Protein AF-A0A242C0J9-F1 (afdb_monomer_lite)

Radius of gyration: 21.75 Å; chains: 1; bounding box: 62×33×47 Å

pLDDT: mean 75.62, std 19.97, range [32.72, 97.06]

Sequence (94 aa):
MKPYQEFTLSDYQQGYVATPTDYCCVFCQETFDKEEIYPIDGAFFTAKKRMMQHITEHHGASRNRFIRIVDFTQRTNRLIRKPTGDFTTVCPRC

Secondary structure (DSSP, 8-state):
-PPPP---HHHHHHTEEE-SSEEEETTT--EEETT-EEEETTEEEEHHHHHHHHHHHHHHHHHHHHHHHHHHHHHHHTTS--------------

Foldseek 3Di:
DPDDDDDDLVCLLVQWDDDPFWTAGPPPRDIFGQVDWDDDPNDTDGRVVVSVVCCCVPPVVVSVVSNVVVVVVVVVVVVPDDPPDDDDDDDDDD

Structure (mmCIF, N/CA/C/O backbone):
data_AF-A0A242C0J9-F1
#
_entry.id   AF-A0A242C0J9-F1
#
loop_
_atom_site.group_PDB
_atom_site.id
_atom_site.type_symbol
_atom_site.label_atom_id
_atom_site.label_alt_id
_atom_site.label_comp_id
_atom_site.label_asym_id
_atom_site.label_entity_id
_atom_site.label_seq_id
_atom_site.pdbx_PDB_ins_code
_atom_site.Cartn_x
_atom_site.Cartn_y
_atom_site.Cartn_z
_atom_site.occupancy
_atom_site.B_iso_or_equiv
_atom_site.auth_seq_id
_atom_site.auth_comp_id
_atom_site.auth_asym_id
_atom_site.auth_atom_id
_atom_site.pdbx_PDB_model_num
ATOM 1 N N . MET A 1 1 ? -3.737 11.988 -19.832 1.00 47.16 1 MET A N 1
ATOM 2 C CA . MET A 1 1 ? -2.560 11.097 -19.737 1.00 47.16 1 MET A CA 1
ATOM 3 C C . MET A 1 1 ? -2.152 11.062 -18.272 1.00 47.16 1 MET A C 1
ATOM 5 O O . MET A 1 1 ? -1.912 12.133 -17.731 1.00 47.16 1 MET A O 1
ATOM 9 N N . LYS A 1 2 ? -2.205 9.907 -17.590 1.00 45.84 2 LYS A N 1
ATOM 10 C CA . LYS A 1 2 ? -1.716 9.833 -16.200 1.00 45.84 2 LYS A CA 1
ATOM 11 C C . LYS A 1 2 ? -0.186 10.009 -16.218 1.00 45.84 2 LYS A C 1
ATOM 13 O O . LYS A 1 2 ? 0.436 9.463 -17.130 1.00 45.84 2 LYS A O 1
ATOM 18 N N . PRO A 1 3 ? 0.410 10.789 -15.297 1.00 61.59 3 PRO A N 1
ATOM 19 C CA . PRO A 1 3 ? 1.858 10.968 -15.254 1.00 61.59 3 PRO A CA 1
ATOM 20 C C . PRO A 1 3 ? 2.541 9.614 -15.039 1.00 61.59 3 PRO A C 1
ATOM 22 O O . PRO A 1 3 ? 2.065 8.795 -14.251 1.00 61.59 3 PRO A O 1
ATOM 25 N N . TYR A 1 4 ? 3.635 9.368 -15.759 1.00 58.97 4 TYR A N 1
ATOM 26 C CA . TYR A 1 4 ? 4.478 8.204 -15.506 1.00 58.97 4 TYR A CA 1
ATOM 27 C C . TYR A 1 4 ? 5.150 8.382 -14.141 1.00 58.97 4 TYR A C 1
ATOM 29 O O . TYR A 1 4 ? 5.784 9.404 -13.894 1.00 58.97 4 TYR A O 1
ATOM 37 N N . GLN A 1 5 ? 4.968 7.410 -13.247 1.00 71.50 5 GLN A N 1
ATOM 38 C CA . GLN A 1 5 ? 5.674 7.369 -11.968 1.00 71.50 5 GLN A CA 1
ATOM 39 C C . GLN A 1 5 ? 7.048 6.734 -12.197 1.00 71.50 5 GLN A C 1
ATOM 41 O O . GLN A 1 5 ? 7.142 5.645 -12.768 1.00 71.50 5 GLN A O 1
ATOM 46 N N . GLU A 1 6 ? 8.108 7.420 -11.778 1.00 78.94 6 GLU A N 1
ATOM 47 C CA . GLU A 1 6 ? 9.466 6.884 -11.823 1.00 78.94 6 GLU A CA 1
ATOM 48 C C . GLU A 1 6 ? 9.718 6.040 -10.571 1.00 78.94 6 GLU A C 1
ATOM 50 O O . GLU A 1 6 ? 9.757 6.557 -9.457 1.00 78.94 6 GLU A O 1
ATOM 55 N N . PHE A 1 7 ? 9.881 4.731 -10.757 1.00 84.94 7 PHE A N 1
ATOM 56 C CA . PHE A 1 7 ? 10.245 3.794 -9.695 1.00 84.94 7 PHE A CA 1
ATOM 57 C C . PHE A 1 7 ? 11.671 3.297 -9.912 1.00 84.94 7 PHE A C 1
ATOM 59 O O . PHE A 1 7 ? 12.081 3.005 -11.040 1.00 84.94 7 PHE A O 1
ATOM 66 N N . THR A 1 8 ? 12.432 3.164 -8.829 1.00 86.50 8 THR A N 1
ATOM 67 C CA . THR A 1 8 ? 13.774 2.583 -8.874 1.00 86.50 8 THR A CA 1
ATOM 68 C C . THR A 1 8 ? 13.702 1.061 -9.027 1.00 86.50 8 THR A C 1
ATOM 70 O O . THR A 1 8 ? 12.687 0.424 -8.740 1.00 86.50 8 THR A O 1
ATOM 73 N N . LEU A 1 9 ? 14.810 0.430 -9.432 1.00 82.38 9 LEU A N 1
ATOM 74 C CA . LEU A 1 9 ? 14.898 -1.038 -9.449 1.00 82.38 9 LEU A CA 1
ATOM 75 C C . LEU A 1 9 ? 14.635 -1.652 -8.064 1.00 82.38 9 LEU A C 1
ATOM 77 O O . LEU A 1 9 ? 14.019 -2.713 -7.981 1.00 82.38 9 LEU A O 1
ATOM 81 N N . SER A 1 10 ? 15.064 -0.974 -6.995 1.00 83.69 10 SER A N 1
ATOM 82 C CA . SER A 1 10 ? 14.815 -1.402 -5.614 1.00 83.69 10 SER A CA 1
ATOM 83 C C . SER A 1 10 ? 13.321 -1.401 -5.289 1.00 83.69 10 SER A C 1
ATOM 85 O O . SER A 1 10 ? 12.831 -2.343 -4.668 1.00 83.69 10 SER A O 1
ATOM 87 N N . ASP A 1 11 ? 12.578 -0.398 -5.761 1.00 88.75 11 ASP A N 1
ATOM 88 C CA . ASP A 1 11 ? 11.130 -0.309 -5.537 1.00 88.75 11 ASP A CA 1
ATOM 89 C C . ASP A 1 11 ? 10.390 -1.467 -6.210 1.00 88.75 11 ASP A C 1
ATOM 91 O O . ASP A 1 11 ? 9.482 -2.052 -5.622 1.00 88.75 11 ASP A O 1
ATOM 95 N N . TYR A 1 12 ? 10.822 -1.877 -7.406 1.00 85.44 12 TYR A N 1
ATOM 96 C CA . TYR A 1 12 ? 10.274 -3.062 -8.070 1.00 85.44 12 TYR A CA 1
ATOM 97 C C . TYR A 1 12 ? 10.676 -4.385 -7.403 1.00 85.44 12 TYR A C 1
ATOM 99 O O . TYR A 1 12 ? 9.885 -5.330 -7.408 1.00 85.44 12 TYR A O 1
ATOM 107 N N . GLN A 1 13 ? 11.876 -4.476 -6.820 1.00 83.94 13 GLN A N 1
ATOM 108 C CA . GLN A 1 13 ? 12.287 -5.648 -6.036 1.00 83.94 13 GLN A CA 1
ATOM 109 C C . GLN A 1 13 ? 11.463 -5.782 -4.749 1.00 83.94 13 GLN A C 1
ATOM 111 O O . GLN A 1 13 ? 11.050 -6.885 -4.390 1.00 83.94 13 GLN A O 1
ATOM 116 N N . GLN A 1 14 ? 11.190 -4.660 -4.082 1.00 86.50 14 GLN A N 1
ATOM 117 C CA . GLN A 1 14 ? 10.329 -4.591 -2.904 1.00 86.50 14 GLN A CA 1
ATOM 118 C C . GLN A 1 14 ? 8.843 -4.784 -3.255 1.00 86.50 14 GLN A C 1
ATOM 120 O O . GLN A 1 14 ? 8.092 -5.387 -2.488 1.00 86.50 14 GLN A O 1
ATOM 125 N N . GLY A 1 15 ? 8.425 -4.302 -4.426 1.00 89.44 15 GLY A N 1
ATOM 126 C CA . GLY A 1 15 ? 7.062 -4.377 -4.949 1.00 89.44 15 GLY A CA 1
ATOM 127 C C . GLY A 1 15 ? 6.129 -3.252 -4.486 1.00 89.44 15 GLY A C 1
ATOM 128 O O . GLY A 1 15 ? 4.962 -3.242 -4.873 1.00 89.44 15 GLY A O 1
ATOM 129 N N . TYR A 1 16 ? 6.614 -2.308 -3.678 1.00 93.06 16 TYR A N 1
ATOM 130 C CA . TYR A 1 16 ? 5.860 -1.137 -3.231 1.00 93.06 16 TYR A CA 1
ATOM 131 C C . TYR A 1 16 ? 6.798 0.011 -2.834 1.00 93.06 16 TYR A C 1
ATOM 133 O O . TYR A 1 16 ? 7.921 -0.233 -2.393 1.00 93.06 16 TYR A O 1
ATOM 141 N N . VAL A 1 17 ? 6.294 1.245 -2.894 1.00 93.56 17 VAL A N 1
ATOM 142 C CA . VAL A 1 17 ? 6.925 2.442 -2.317 1.00 93.56 17 VAL A CA 1
ATOM 143 C C . VAL A 1 17 ? 6.209 2.808 -1.021 1.00 93.56 17 VAL A C 1
ATOM 145 O O . VAL A 1 17 ? 4.986 2.722 -0.933 1.00 93.56 17 VAL A O 1
ATOM 148 N N . ALA A 1 18 ? 6.962 3.199 0.004 1.00 94.31 18 ALA A N 1
ATOM 149 C CA . ALA A 1 18 ? 6.401 3.718 1.247 1.00 94.31 18 ALA A CA 1
ATOM 150 C C . ALA A 1 18 ? 6.474 5.249 1.244 1.00 94.31 18 ALA A C 1
ATOM 152 O O . ALA A 1 18 ? 7.567 5.809 1.186 1.00 94.31 18 ALA A O 1
ATOM 153 N N . THR A 1 19 ? 5.331 5.919 1.340 1.00 92.75 19 THR A N 1
ATOM 154 C CA . THR A 1 19 ? 5.257 7.358 1.637 1.00 92.75 19 THR A CA 1
ATOM 155 C C . THR A 1 19 ? 5.175 7.544 3.160 1.00 92.75 19 THR A C 1
ATOM 157 O O . THR A 1 19 ? 5.213 6.550 3.891 1.00 92.75 19 THR A O 1
ATOM 160 N N . PRO A 1 20 ? 5.105 8.771 3.709 1.00 95.81 20 PRO A N 1
ATOM 161 C CA . PRO A 1 20 ? 4.871 8.964 5.140 1.00 95.81 20 PRO A CA 1
ATOM 162 C C . PRO A 1 20 ? 3.563 8.322 5.616 1.00 95.81 20 PRO A C 1
ATOM 164 O O . PRO A 1 20 ? 3.581 7.636 6.637 1.00 95.81 20 PRO A O 1
ATOM 167 N N . THR A 1 21 ? 2.498 8.451 4.828 1.00 95.94 21 THR A N 1
ATOM 168 C CA . THR A 1 21 ? 1.121 8.055 5.157 1.00 95.94 21 THR A CA 1
ATOM 169 C C . THR A 1 21 ? 0.732 6.688 4.610 1.00 95.94 21 THR A C 1
ATOM 171 O O . THR A 1 21 ? -0.032 5.985 5.248 1.00 95.94 21 THR A O 1
ATOM 174 N N . ASP A 1 22 ? 1.324 6.246 3.499 1.00 96.69 22 ASP A N 1
ATOM 175 C CA . ASP A 1 22 ? 0.803 5.116 2.726 1.00 96.69 22 ASP A CA 1
ATOM 176 C C . ASP A 1 22 ? 1.885 4.124 2.297 1.00 96.69 22 ASP A C 1
ATOM 178 O O . ASP A 1 22 ? 3.089 4.404 2.268 1.00 96.69 22 ASP A O 1
ATOM 182 N N . TYR A 1 23 ? 1.423 2.952 1.879 1.00 95.94 23 TYR A N 1
ATOM 183 C CA . TYR A 1 23 ? 2.149 2.049 0.998 1.00 95.94 23 TYR A CA 1
ATOM 184 C C . TYR A 1 23 ? 1.483 2.039 -0.376 1.00 95.94 23 TYR A C 1
ATOM 186 O O . TYR A 1 23 ? 0.290 1.778 -0.458 1.00 95.94 23 TYR A O 1
ATOM 194 N N . CYS A 1 24 ? 2.245 2.262 -1.447 1.00 94.88 24 CYS A N 1
ATOM 195 C CA . CYS A 1 24 ? 1.760 2.290 -2.829 1.00 94.88 24 CYS A CA 1
ATOM 196 C C . CYS A 1 24 ? 2.353 1.138 -3.647 1.00 94.88 24 CYS A C 1
ATOM 198 O O . CYS A 1 24 ? 3.573 0.968 -3.696 1.00 94.88 24 CYS A O 1
ATOM 200 N N . CYS A 1 25 ? 1.503 0.335 -4.283 1.00 93.44 25 CYS A N 1
ATOM 201 C CA . CYS A 1 25 ? 1.925 -0.789 -5.108 1.00 93.44 25 CYS A CA 1
ATOM 202 C C . CYS A 1 25 ? 2.520 -0.288 -6.429 1.00 93.44 25 CYS A C 1
ATOM 204 O O . CYS A 1 25 ? 1.857 0.406 -7.198 1.00 93.44 25 CYS A O 1
ATOM 206 N N . VAL A 1 26 ? 3.748 -0.697 -6.753 1.00 91.06 26 VAL A N 1
ATOM 207 C CA . VAL A 1 2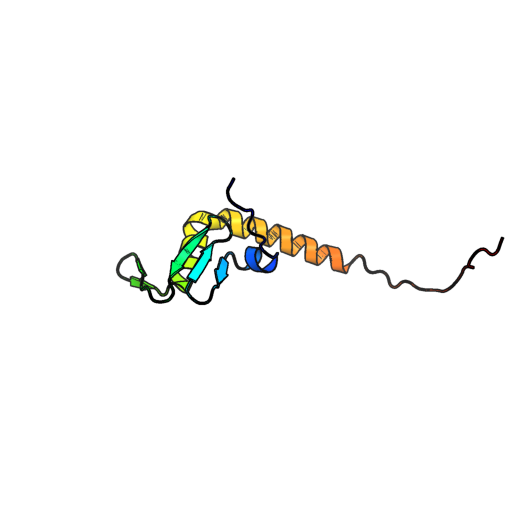6 ? 4.414 -0.268 -8.002 1.00 91.06 26 VAL A CA 1
ATOM 208 C C . VAL A 1 26 ? 3.813 -0.909 -9.257 1.00 91.06 26 VAL A C 1
ATOM 210 O O . VAL A 1 26 ? 4.033 -0.426 -10.364 1.00 91.06 26 VAL A O 1
ATOM 213 N N . PHE A 1 27 ? 3.049 -1.997 -9.103 1.00 88.00 27 PHE A N 1
ATOM 214 C CA . PHE A 1 27 ? 2.469 -2.744 -10.222 1.00 88.00 27 PHE A CA 1
ATOM 215 C C . PHE A 1 27 ? 1.087 -2.227 -10.641 1.00 88.00 27 PHE A C 1
ATOM 217 O O . PHE A 1 27 ? 0.767 -2.251 -11.828 1.00 88.00 27 PHE A O 1
ATOM 224 N N . CYS A 1 28 ? 0.267 -1.772 -9.687 1.00 91.12 28 CYS A N 1
ATOM 225 C CA . CYS A 1 28 ? -1.130 -1.389 -9.931 1.00 91.12 28 CYS A CA 1
ATOM 226 C C . CYS A 1 28 ? -1.541 -0.041 -9.319 1.00 91.12 28 CYS A C 1
ATOM 228 O O . CYS A 1 28 ? -2.658 0.406 -9.569 1.00 91.12 28 CYS A O 1
ATOM 230 N N . GLN A 1 29 ? -0.650 0.618 -8.568 1.00 90.56 29 GLN A N 1
ATOM 231 C CA . GLN A 1 29 ? -0.887 1.899 -7.885 1.00 90.56 29 GLN A CA 1
ATOM 232 C C . GLN A 1 29 ? -1.961 1.844 -6.784 1.00 90.56 29 GLN A C 1
ATOM 234 O O . GLN A 1 29 ? -2.416 2.891 -6.333 1.00 90.56 29 GLN A O 1
ATOM 239 N N . GLU A 1 30 ? -2.360 0.652 -6.329 1.00 93.94 30 GLU A N 1
ATOM 240 C CA . GLU A 1 30 ? -3.215 0.509 -5.146 1.00 93.94 30 GLU A CA 1
ATOM 241 C C . GLU A 1 30 ? -2.459 0.964 -3.890 1.00 93.94 30 GLU A C 1
ATOM 243 O O . GLU A 1 30 ? -1.267 0.670 -3.728 1.00 93.94 30 GLU A O 1
ATOM 248 N N . THR A 1 31 ? -3.148 1.702 -3.019 1.00 95.88 31 THR A N 1
ATOM 249 C CA . THR A 1 31 ? -2.579 2.310 -1.815 1.00 95.88 31 THR A CA 1
ATOM 250 C C . THR A 1 31 ? -3.229 1.767 -0.551 1.00 95.88 31 THR A C 1
ATOM 252 O O . THR A 1 31 ? -4.436 1.538 -0.524 1.00 95.88 31 THR A O 1
ATOM 255 N N . PHE A 1 32 ? -2.431 1.606 0.503 1.00 96.19 32 PHE A N 1
ATOM 256 C CA . PHE A 1 32 ? -2.899 1.260 1.844 1.00 96.19 32 PHE A CA 1
ATOM 257 C C . PHE A 1 32 ? -2.376 2.286 2.850 1.00 96.19 32 PHE A C 1
ATOM 259 O O . PHE A 1 32 ? -1.156 2.417 3.005 1.00 96.19 32 PHE A O 1
ATOM 266 N N . ASP A 1 33 ? -3.295 2.972 3.521 1.00 97.06 33 ASP A N 1
ATOM 267 C CA . ASP A 1 33 ? -3.026 3.977 4.546 1.00 97.06 33 ASP A CA 1
ATOM 268 C C . ASP A 1 33 ? -2.514 3.297 5.823 1.00 97.06 33 ASP A C 1
ATOM 270 O O . ASP A 1 33 ? -3.046 2.283 6.278 1.00 97.06 33 ASP A O 1
ATOM 274 N N . LYS A 1 34 ? -1.433 3.825 6.398 1.00 96.88 34 LYS A N 1
ATOM 275 C CA . LYS A 1 34 ? -0.764 3.269 7.580 1.00 96.88 34 LYS A CA 1
ATOM 276 C C . LYS A 1 34 ? -1.554 3.412 8.871 1.00 96.88 34 LYS A C 1
ATOM 278 O O . LYS A 1 34 ? -1.270 2.657 9.803 1.00 96.88 34 LYS A O 1
ATOM 283 N N . GLU A 1 35 ? -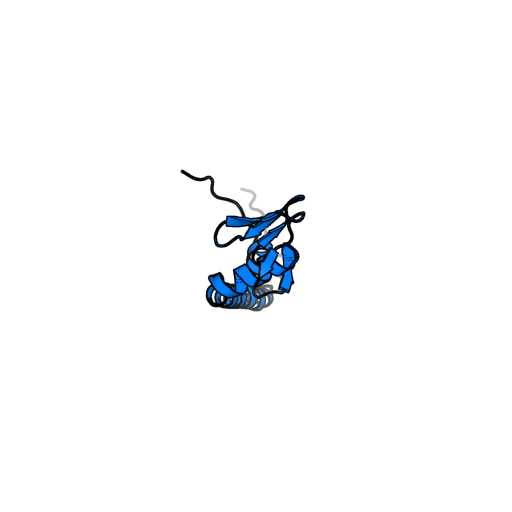2.471 4.365 8.943 1.00 96.44 35 GLU A N 1
ATOM 284 C CA . GLU A 1 35 ? -3.337 4.576 10.101 1.00 96.44 35 GLU A CA 1
ATOM 285 C C . GLU A 1 35 ? -4.560 3.648 10.070 1.00 96.44 35 GLU A C 1
ATOM 287 O O . GLU A 1 35 ? -5.210 3.439 11.097 1.00 96.44 35 GLU A O 1
ATOM 292 N N . GLU A 1 36 ? -4.833 3.012 8.928 1.00 94.38 36 GLU A N 1
ATOM 293 C CA . GLU A 1 36 ? -5.911 2.043 8.785 1.00 94.38 36 GLU A CA 1
ATOM 294 C C . GLU A 1 36 ? -5.508 0.626 9.222 1.00 94.38 36 GLU A C 1
ATOM 296 O O . GLU A 1 36 ? -4.388 0.135 9.024 1.00 94.38 36 GLU A O 1
ATOM 301 N N . ILE A 1 37 ? -6.489 -0.078 9.791 1.00 95.00 37 ILE A N 1
ATOM 302 C CA . ILE A 1 37 ? -6.400 -1.500 10.109 1.00 95.00 37 ILE A CA 1
ATOM 303 C C . ILE A 1 37 ? -7.299 -2.267 9.147 1.00 95.00 37 ILE A C 1
ATOM 305 O O . ILE A 1 37 ? -8.499 -2.017 9.065 1.00 95.00 37 ILE A O 1
ATOM 309 N N . TYR A 1 38 ? -6.719 -3.247 8.459 1.00 93.69 38 TYR A N 1
ATOM 310 C CA . TYR A 1 38 ? -7.392 -3.983 7.396 1.00 93.69 38 TYR A CA 1
ATOM 311 C C . TYR A 1 38 ? -7.895 -5.341 7.901 1.00 93.69 38 TYR A C 1
ATOM 313 O O . TYR A 1 38 ? -7.066 -6.192 8.242 1.00 93.69 38 TYR A O 1
ATOM 321 N N . PRO A 1 39 ? -9.220 -5.577 7.954 1.00 92.56 39 PRO A N 1
ATOM 322 C CA . PRO A 1 39 ? -9.779 -6.878 8.295 1.00 92.56 39 PRO A CA 1
ATOM 323 C C . PRO A 1 39 ? -9.779 -7.802 7.070 1.00 92.56 39 PRO A C 1
ATOM 325 O O . PRO A 1 39 ? -10.375 -7.484 6.043 1.00 92.56 39 PRO A O 1
ATOM 328 N N . ILE A 1 40 ? -9.128 -8.960 7.178 1.00 86.56 40 ILE A N 1
ATOM 329 C CA . ILE A 1 40 ? -9.137 -10.015 6.157 1.00 86.56 40 ILE A CA 1
ATOM 330 C C . ILE A 1 40 ? -9.341 -11.359 6.852 1.00 86.56 40 ILE A C 1
ATOM 332 O O . ILE A 1 40 ? -8.590 -11.697 7.764 1.00 86.56 40 ILE A O 1
ATOM 336 N N . ASP A 1 41 ? -10.361 -12.112 6.435 1.00 86.25 41 ASP A N 1
ATOM 337 C CA . ASP A 1 41 ? -10.675 -13.459 6.941 1.00 86.25 41 ASP A CA 1
ATOM 338 C C . ASP A 1 41 ? -10.703 -13.563 8.477 1.00 86.25 41 ASP A C 1
ATOM 340 O O . ASP A 1 41 ? -10.225 -14.522 9.081 1.00 86.25 41 ASP A O 1
ATOM 344 N N . GLY A 1 42 ? -11.246 -12.534 9.134 1.00 89.44 42 GLY A N 1
ATOM 345 C CA . GLY A 1 42 ? -11.347 -12.471 10.596 1.00 89.44 42 GLY A CA 1
ATOM 346 C C . GLY A 1 42 ? -10.044 -12.117 11.323 1.00 89.44 42 GLY A C 1
ATOM 347 O O . GLY A 1 42 ? -10.036 -12.058 12.550 1.00 89.44 42 GLY A O 1
ATOM 348 N N . ALA A 1 43 ? -8.958 -11.839 10.601 1.00 90.62 43 ALA A N 1
ATOM 349 C CA . ALA A 1 43 ? -7.714 -11.316 11.150 1.00 90.62 43 ALA A CA 1
ATOM 350 C C . ALA A 1 4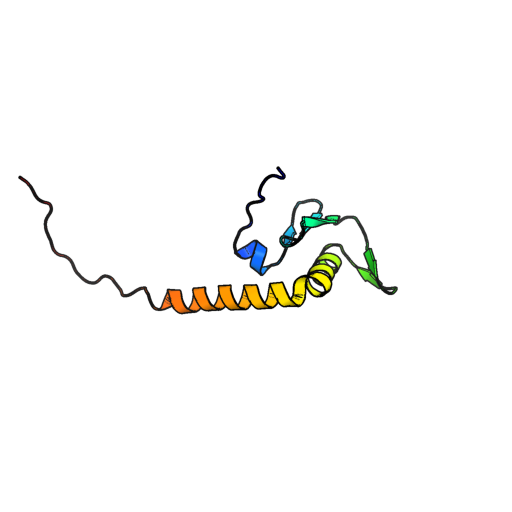3 ? -7.516 -9.839 10.774 1.00 90.62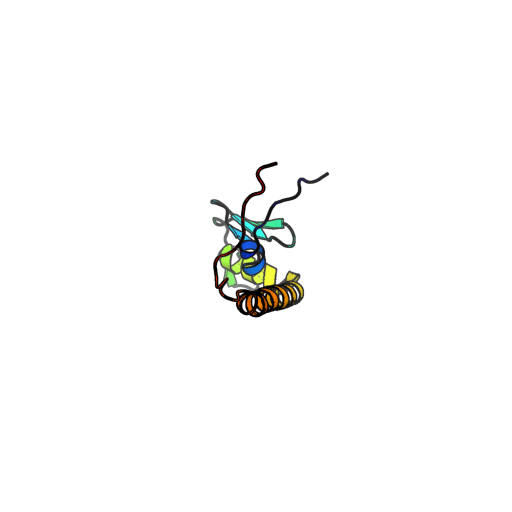 43 ALA A C 1
ATOM 352 O O . ALA A 1 43 ? -7.944 -9.374 9.721 1.00 90.62 43 ALA A O 1
ATOM 353 N N . PHE A 1 44 ? -6.839 -9.096 11.647 1.00 92.25 44 PHE A N 1
ATOM 354 C CA . PHE A 1 44 ? -6.540 -7.681 11.448 1.00 92.25 44 PHE A CA 1
ATOM 355 C C . PHE A 1 44 ? -5.078 -7.499 11.053 1.00 92.25 44 PHE A C 1
ATOM 357 O O . PHE A 1 44 ? -4.167 -8.052 11.679 1.00 92.25 44 PHE A O 1
ATOM 364 N N . PHE A 1 45 ? -4.851 -6.718 10.004 1.00 92.62 45 PHE A N 1
ATOM 365 C CA . PHE A 1 45 ? -3.541 -6.518 9.407 1.00 92.62 45 PHE A CA 1
ATOM 366 C C . PHE A 1 45 ? -3.177 -5.039 9.408 1.00 92.62 45 PHE A C 1
ATOM 368 O O . PHE A 1 45 ? -4.006 -4.174 9.135 1.00 92.62 45 PHE A O 1
ATOM 375 N N . THR A 1 46 ? -1.901 -4.759 9.662 1.00 96.06 46 THR A N 1
ATOM 376 C CA . THR A 1 46 ? -1.333 -3.437 9.394 1.00 96.06 46 THR A CA 1
ATOM 377 C C . THR A 1 46 ? -1.263 -3.203 7.888 1.00 96.06 46 THR A C 1
ATOM 379 O O . THR A 1 46 ? -1.106 -4.157 7.118 1.00 96.06 46 THR A O 1
ATOM 382 N N . ALA A 1 47 ? -1.275 -1.940 7.466 1.00 96.25 47 ALA A N 1
ATOM 383 C CA . ALA A 1 47 ? -1.133 -1.546 6.063 1.00 96.25 47 ALA A CA 1
ATOM 384 C C . ALA A 1 47 ? 0.051 -2.220 5.352 1.00 96.25 47 ALA A C 1
ATOM 386 O O . ALA A 1 47 ? -0.068 -2.705 4.229 1.00 96.25 47 ALA A O 1
ATOM 387 N N . LYS A 1 48 ? 1.193 -2.356 6.043 1.00 94.44 48 LYS A N 1
ATOM 388 C CA . LYS A 1 48 ? 2.376 -3.043 5.502 1.00 94.44 48 LYS A CA 1
ATOM 389 C C . LYS A 1 48 ? 2.089 -4.511 5.188 1.00 94.44 48 LYS A C 1
ATOM 391 O O . LYS A 1 48 ? 2.455 -5.007 4.123 1.00 94.44 48 LYS A O 1
ATOM 396 N N . LYS A 1 49 ? 1.457 -5.225 6.124 1.00 93.69 49 LYS A N 1
ATOM 397 C CA . LYS A 1 49 ? 1.151 -6.650 5.959 1.00 93.69 49 LYS A CA 1
ATOM 398 C C . LYS A 1 49 ? 0.065 -6.845 4.896 1.00 93.69 49 LYS A C 1
ATOM 400 O O . LYS A 1 49 ? 0.188 -7.750 4.074 1.00 93.69 49 LYS A O 1
ATOM 405 N N . ARG A 1 50 ? -0.918 -5.940 4.849 1.00 95.50 50 ARG A N 1
ATOM 406 C CA . ARG A 1 50 ? -1.940 -5.874 3.799 1.00 95.50 50 ARG A CA 1
ATOM 407 C C . ARG A 1 50 ? -1.327 -5.677 2.410 1.00 95.50 50 ARG A C 1
ATOM 409 O O . ARG A 1 50 ? -1.689 -6.417 1.500 1.00 95.50 50 ARG A O 1
ATOM 416 N N . MET A 1 51 ? -0.366 -4.762 2.265 1.00 94.94 51 MET A N 1
ATOM 417 C CA . MET A 1 51 ? 0.359 -4.530 1.011 1.00 94.94 51 MET A CA 1
ATOM 418 C C . MET A 1 51 ? 1.112 -5.785 0.547 1.00 94.94 51 MET A C 1
ATOM 420 O O . MET A 1 51 ? 1.011 -6.194 -0.607 1.00 94.94 51 MET A O 1
ATOM 424 N N . MET A 1 52 ? 1.841 -6.449 1.448 1.00 92.12 52 MET A N 1
ATOM 425 C CA . MET A 1 52 ? 2.543 -7.694 1.111 1.00 92.12 52 MET A CA 1
ATOM 426 C C . MET A 1 52 ? 1.589 -8.797 0.636 1.00 92.12 52 MET A C 1
ATOM 428 O O . MET A 1 52 ? 1.914 -9.541 -0.296 1.00 92.12 52 MET A O 1
ATOM 432 N N . GLN A 1 53 ? 0.424 -8.904 1.275 1.00 92.44 53 GLN A N 1
ATOM 433 C CA . GLN A 1 53 ? -0.623 -9.841 0.890 1.00 92.44 53 GLN A CA 1
ATOM 434 C C . GLN A 1 53 ? -1.215 -9.481 -0.479 1.00 92.44 53 GLN A C 1
ATOM 436 O O . GLN A 1 53 ? -1.220 -10.336 -1.358 1.00 92.44 53 GLN A O 1
ATOM 441 N N . HIS A 1 54 ? -1.554 -8.206 -0.709 1.00 93.38 54 HIS A N 1
ATOM 442 C CA . HIS A 1 54 ? -2.010 -7.694 -2.007 1.00 93.38 54 HIS A CA 1
ATOM 443 C C . HIS A 1 54 ? -1.036 -8.069 -3.137 1.00 93.38 54 HIS A C 1
ATOM 445 O O . HIS A 1 54 ? -1.434 -8.660 -4.139 1.00 93.38 54 HIS A O 1
ATOM 451 N N . ILE A 1 55 ? 0.263 -7.802 -2.956 1.00 91.75 55 ILE A N 1
ATOM 452 C CA . ILE A 1 55 ? 1.285 -8.136 -3.960 1.00 91.75 55 ILE A CA 1
ATOM 453 C C . ILE A 1 55 ? 1.327 -9.647 -4.213 1.00 91.75 55 ILE A C 1
ATOM 455 O O . ILE A 1 55 ? 1.534 -10.083 -5.343 1.00 91.75 55 ILE A O 1
ATOM 459 N N . THR A 1 56 ? 1.155 -10.460 -3.175 1.00 89.50 56 THR A N 1
ATOM 460 C CA . THR A 1 56 ? 1.205 -11.920 -3.300 1.00 89.50 56 THR A CA 1
ATOM 461 C C . THR A 1 56 ? -0.020 -12.461 -4.043 1.00 89.50 56 THR A C 1
ATOM 463 O O . THR A 1 56 ? 0.144 -13.286 -4.939 1.00 89.50 56 THR A O 1
ATOM 466 N N . GLU A 1 57 ? -1.213 -11.958 -3.732 1.00 90.50 57 GLU A N 1
ATOM 467 C CA . GLU A 1 57 ? -2.492 -12.386 -4.313 1.00 90.50 57 GLU A CA 1
ATOM 468 C C . GLU A 1 57 ? -2.672 -11.906 -5.757 1.00 90.50 57 GLU A C 1
ATOM 470 O O . GLU A 1 57 ? -3.045 -12.686 -6.631 1.00 90.50 57 GLU A O 1
ATOM 475 N N . HIS A 1 58 ? -2.353 -10.639 -6.032 1.00 90.81 58 HIS A N 1
ATOM 476 C CA . HIS A 1 58 ? -2.618 -10.014 -7.330 1.00 90.81 58 HIS A CA 1
ATOM 477 C C . HIS A 1 58 ? -1.410 -10.017 -8.273 1.00 90.81 58 HIS A C 1
ATOM 479 O O . HIS A 1 58 ? -1.571 -9.934 -9.494 1.00 90.81 58 HIS A O 1
ATOM 485 N N . HIS A 1 59 ? -0.188 -10.117 -7.740 1.00 88.75 59 HIS A N 1
ATOM 486 C CA . HIS A 1 59 ? 1.046 -9.948 -8.518 1.00 88.75 59 HIS A CA 1
ATOM 487 C C . HIS A 1 59 ? 2.097 -11.040 -8.278 1.00 88.75 59 HIS A C 1
ATOM 489 O O . HIS A 1 59 ? 3.194 -10.947 -8.831 1.00 88.75 59 HIS A O 1
ATOM 495 N N . GLY A 1 60 ? 1.798 -12.097 -7.513 1.00 75.44 60 GLY A N 1
ATOM 496 C CA . GLY A 1 60 ? 2.789 -13.085 -7.066 1.00 75.44 60 GLY A CA 1
ATOM 497 C C . GLY A 1 60 ? 3.616 -13.722 -8.193 1.00 75.44 60 GLY A C 1
ATOM 498 O O . GLY A 1 60 ? 4.841 -13.833 -8.084 1.00 75.44 60 GLY A O 1
ATOM 499 N N . ALA A 1 61 ? 2.982 -14.074 -9.317 1.00 66.56 61 ALA A N 1
ATOM 500 C CA . ALA A 1 61 ? 3.676 -14.622 -10.488 1.00 66.56 61 ALA A CA 1
ATOM 501 C C . ALA A 1 61 ? 4.558 -13.575 -11.198 1.00 66.56 61 ALA A C 1
ATOM 503 O O . ALA A 1 61 ? 5.694 -13.871 -11.585 1.00 66.56 61 ALA A O 1
ATOM 504 N N . SER A 1 62 ? 4.057 -12.344 -11.328 1.00 64.56 62 SER A N 1
ATOM 505 C CA . SER A 1 62 ? 4.753 -11.220 -11.965 1.00 64.56 62 SER A CA 1
ATOM 506 C C . SER A 1 62 ? 5.965 -10.770 -11.148 1.00 64.56 62 SER A C 1
ATOM 508 O O . SER A 1 62 ? 7.053 -10.606 -11.703 1.00 64.56 62 SER A O 1
ATOM 510 N N . ARG A 1 63 ? 5.821 -10.681 -9.818 1.00 66.75 63 ARG A N 1
ATOM 511 C CA . ARG A 1 63 ? 6.907 -10.359 -8.884 1.00 66.75 63 ARG A CA 1
ATOM 512 C C . ARG A 1 63 ? 8.033 -11.386 -8.969 1.00 66.75 63 ARG A C 1
ATOM 514 O O . ARG A 1 63 ? 9.191 -11.023 -9.161 1.00 66.75 63 ARG A O 1
ATOM 521 N N . ASN A 1 64 ? 7.704 -12.676 -8.875 1.00 63.09 64 ASN A N 1
ATOM 522 C CA . ASN A 1 64 ? 8.712 -13.739 -8.898 1.00 63.09 64 ASN A CA 1
ATOM 523 C C . ASN A 1 64 ? 9.465 -13.801 -10.234 1.00 63.09 64 ASN A C 1
ATOM 525 O O . ASN A 1 64 ? 10.662 -14.086 -10.253 1.00 63.09 64 ASN A O 1
ATOM 529 N N . ARG A 1 65 ? 8.796 -13.521 -11.359 1.00 60.50 65 ARG A N 1
ATOM 530 C CA . ARG A 1 65 ? 9.458 -13.449 -12.668 1.00 60.50 65 ARG A CA 1
ATOM 531 C C . ARG A 1 65 ? 10.406 -12.252 -12.755 1.00 60.50 65 ARG A C 1
ATOM 533 O O . ARG A 1 65 ? 11.520 -12.417 -13.247 1.00 60.50 65 ARG A O 1
ATOM 540 N N . PHE A 1 66 ? 9.991 -11.087 -12.259 1.00 65.62 66 PHE A N 1
ATOM 541 C CA . PHE A 1 66 ? 10.812 -9.877 -12.277 1.00 65.62 66 PHE A CA 1
ATOM 542 C C . PHE A 1 66 ? 12.087 -10.037 -11.439 1.00 65.62 66 PHE A C 1
ATOM 544 O O . PHE A 1 66 ? 13.181 -9.825 -11.957 1.00 65.62 66 PHE A O 1
ATOM 551 N N . ILE A 1 67 ? 11.969 -10.522 -10.196 1.00 67.81 67 ILE A N 1
ATOM 552 C CA . ILE A 1 67 ? 13.123 -10.757 -9.306 1.00 67.81 67 ILE A CA 1
ATOM 553 C C . ILE A 1 67 ? 14.154 -11.678 -9.975 1.00 67.81 67 ILE A C 1
ATOM 555 O O . ILE A 1 67 ? 15.340 -11.366 -9.994 1.00 67.81 67 ILE A O 1
ATOM 559 N N . ARG A 1 68 ? 13.711 -12.767 -10.620 1.00 61.03 68 ARG A N 1
ATOM 560 C CA . ARG A 1 68 ? 14.618 -13.698 -11.316 1.00 61.03 68 ARG A CA 1
ATOM 561 C C . ARG A 1 68 ? 15.408 -13.040 -12.449 1.00 61.03 68 ARG A C 1
ATOM 563 O O . ARG A 1 68 ? 16.568 -13.391 -12.647 1.00 61.03 68 ARG A O 1
ATOM 570 N N . ILE A 1 69 ? 14.794 -12.120 -13.195 1.00 62.09 69 ILE A N 1
ATOM 571 C CA . ILE A 1 69 ? 15.460 -11.402 -14.292 1.00 62.09 69 ILE A CA 1
ATOM 572 C C . ILE A 1 69 ? 16.480 -10.407 -13.727 1.00 62.09 69 ILE A C 1
ATOM 574 O O . ILE A 1 69 ? 17.613 -10.362 -14.204 1.00 62.09 69 ILE A O 1
ATOM 578 N N . VAL A 1 70 ? 16.106 -9.648 -12.693 1.00 65.00 70 VAL A N 1
ATOM 579 C CA . VAL A 1 70 ? 16.981 -8.637 -12.077 1.00 65.00 70 VAL A CA 1
ATOM 580 C C . VAL A 1 70 ? 18.165 -9.274 -11.337 1.00 65.00 70 VAL A C 1
ATOM 582 O O . VAL A 1 70 ? 19.284 -8.772 -11.415 1.00 65.00 70 VAL A O 1
ATOM 585 N N . ASP A 1 71 ? 17.967 -10.411 -10.672 1.00 63.34 71 ASP A N 1
ATOM 586 C CA . ASP A 1 71 ? 19.054 -11.132 -9.997 1.00 63.34 71 ASP A CA 1
ATOM 587 C C . ASP A 1 71 ? 20.033 -11.767 -10.993 1.00 63.34 71 ASP A C 1
ATOM 589 O O . ASP A 1 71 ? 21.243 -11.825 -10.745 1.00 63.34 71 ASP A O 1
ATOM 593 N N . PHE A 1 72 ? 19.531 -12.243 -12.136 1.00 56.94 72 PHE A N 1
ATOM 594 C CA . PHE A 1 72 ? 20.371 -12.816 -13.184 1.00 56.94 72 PHE A CA 1
ATOM 595 C C . PHE A 1 72 ? 21.288 -11.760 -13.813 1.00 56.94 72 PHE A C 1
ATOM 597 O O . PHE A 1 72 ? 22.493 -11.992 -13.932 1.00 56.94 72 PHE A O 1
ATOM 604 N N . THR A 1 73 ? 20.755 -10.582 -14.150 1.00 55.47 73 THR A N 1
ATOM 605 C CA . THR A 1 73 ? 21.541 -9.502 -14.769 1.00 55.47 73 THR A CA 1
ATOM 606 C C . THR A 1 73 ? 22.617 -8.953 -13.835 1.00 55.47 73 THR A C 1
ATOM 608 O O . THR A 1 73 ? 23.731 -8.680 -14.284 1.00 55.47 73 THR A O 1
ATOM 611 N N . GLN A 1 74 ? 22.354 -8.863 -12.526 1.00 58.19 74 GLN A N 1
ATOM 612 C CA . GLN A 1 74 ? 23.377 -8.459 -11.554 1.00 58.19 74 GLN A CA 1
ATOM 613 C C . GLN A 1 74 ? 24.522 -9.479 -11.437 1.00 58.19 74 GLN A C 1
ATOM 615 O O . GLN A 1 74 ? 25.686 -9.089 -11.313 1.00 58.19 74 GLN A O 1
ATOM 620 N N . ARG A 1 75 ? 24.232 -10.785 -11.533 1.00 56.19 75 ARG A N 1
ATOM 621 C CA . ARG A 1 75 ? 25.260 -11.841 -11.468 1.00 56.19 75 ARG A CA 1
ATOM 622 C C . ARG A 1 75 ? 26.175 -11.851 -12.689 1.00 56.19 75 ARG A C 1
ATOM 624 O O . ARG A 1 75 ? 27.381 -12.029 -12.532 1.00 56.19 75 ARG A O 1
ATOM 631 N N . THR A 1 76 ? 25.641 -11.624 -13.887 1.00 51.84 76 THR A N 1
ATOM 632 C CA . THR A 1 76 ? 26.455 -11.592 -15.113 1.00 51.84 76 THR A CA 1
ATOM 633 C C . THR A 1 76 ? 27.320 -10.334 -15.210 1.00 51.84 76 THR A C 1
ATOM 635 O O . THR A 1 76 ? 28.415 -10.390 -15.765 1.00 51.84 76 THR A O 1
ATOM 638 N N . ASN A 1 77 ? 26.893 -9.212 -14.617 1.00 52.06 77 ASN A N 1
ATOM 639 C CA . ASN A 1 77 ? 27.620 -7.938 -14.695 1.00 52.06 77 ASN A CA 1
ATOM 640 C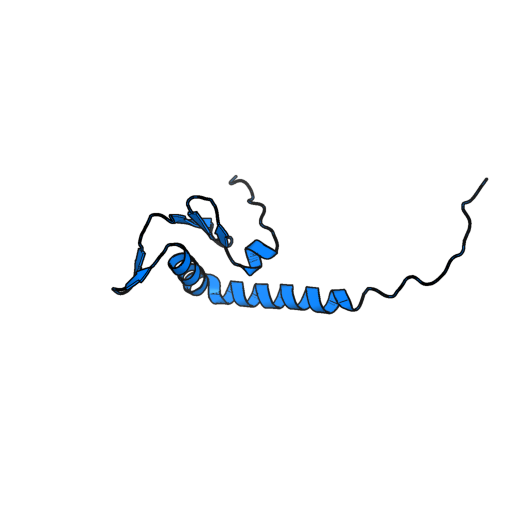 C . ASN A 1 77 ? 28.918 -7.908 -13.855 1.00 52.06 77 ASN A C 1
ATOM 642 O O . ASN A 1 77 ? 29.807 -7.095 -14.103 1.00 52.06 77 ASN A O 1
ATOM 646 N N . ARG A 1 78 ? 29.080 -8.823 -12.885 1.00 47.62 78 ARG A N 1
ATOM 647 C CA . ARG A 1 78 ? 30.313 -8.946 -12.079 1.00 47.62 78 ARG A CA 1
ATOM 648 C C . ARG A 1 78 ? 31.486 -9.562 -12.855 1.00 47.62 78 ARG A C 1
ATOM 650 O O . ARG A 1 78 ? 32.633 -9.340 -12.483 1.00 47.62 78 ARG A O 1
ATOM 657 N N . LEU A 1 79 ? 31.218 -10.301 -13.935 1.00 50.41 79 LEU A N 1
ATOM 658 C CA . LEU A 1 79 ? 32.248 -10.938 -14.768 1.00 50.41 79 LEU A CA 1
ATOM 659 C C . LEU A 1 79 ? 32.728 -10.050 -15.936 1.00 50.41 79 LEU A C 1
ATOM 661 O O . LEU A 1 79 ? 33.660 -10.429 -16.640 1.00 50.41 79 LEU A O 1
ATOM 665 N N . ILE A 1 80 ? 32.157 -8.848 -16.110 1.00 51.16 80 ILE A N 1
ATOM 666 C CA . ILE A 1 80 ? 32.532 -7.860 -17.144 1.00 51.16 80 ILE A CA 1
ATOM 667 C C . ILE A 1 80 ? 33.259 -6.656 -16.515 1.00 51.16 80 ILE A C 1
ATOM 669 O O . ILE A 1 80 ? 33.045 -5.501 -16.864 1.00 51.16 80 ILE A O 1
ATOM 673 N N . ARG A 1 81 ? 34.134 -6.902 -15.540 1.00 49.09 81 ARG A N 1
ATOM 674 C CA . ARG A 1 81 ? 35.165 -5.935 -15.140 1.00 49.09 81 ARG A CA 1
ATOM 675 C C . ARG A 1 81 ? 36.508 -6.648 -15.166 1.00 49.09 81 ARG A C 1
ATOM 677 O O . ARG A 1 81 ? 36.985 -7.120 -14.140 1.00 49.09 81 ARG A O 1
ATOM 684 N N . LYS A 1 82 ? 37.106 -6.771 -16.356 1.00 39.09 82 LYS A N 1
ATOM 685 C CA . LYS A 1 82 ? 38.549 -7.029 -16.432 1.00 39.09 82 LYS A CA 1
ATOM 686 C C . LYS A 1 82 ? 39.275 -5.776 -15.922 1.00 39.09 82 LYS A C 1
ATOM 688 O O . LYS A 1 82 ? 38.824 -4.672 -16.231 1.00 39.09 82 LYS A O 1
ATOM 693 N N . PRO A 1 83 ? 40.360 -5.921 -15.146 1.00 41.34 83 PRO A N 1
ATOM 694 C CA . PRO A 1 83 ? 41.173 -4.783 -14.755 1.00 41.34 83 PRO A CA 1
ATOM 695 C C . PRO A 1 83 ? 41.792 -4.204 -16.027 1.00 41.34 83 PRO A C 1
ATOM 697 O O . PRO A 1 83 ? 42.419 -4.931 -16.798 1.00 41.34 83 PRO A O 1
ATOM 700 N N . THR A 1 84 ? 41.579 -2.916 -16.277 1.00 46.53 84 THR A N 1
ATOM 701 C CA . THR A 1 84 ? 42.320 -2.181 -17.302 1.00 46.53 84 THR A CA 1
ATOM 702 C C . THR A 1 84 ? 43.762 -2.076 -16.829 1.00 46.53 84 THR A C 1
ATOM 704 O O . THR A 1 84 ? 44.116 -1.187 -16.056 1.00 46.53 84 THR A O 1
ATOM 707 N N . GLY A 1 85 ? 44.556 -3.064 -17.226 1.00 43.00 85 GLY A N 1
ATOM 708 C CA . GLY A 1 85 ? 45.998 -2.991 -17.209 1.00 43.00 85 GLY A CA 1
ATOM 709 C C . GLY A 1 85 ? 46.488 -2.182 -18.404 1.00 43.00 85 GLY A C 1
ATOM 710 O O . GLY A 1 85 ? 46.138 -2.472 -19.543 1.00 43.00 85 GLY A O 1
ATOM 711 N N . ASP A 1 86 ? 47.338 -1.234 -18.045 1.00 40.84 86 ASP A N 1
ATOM 712 C CA . ASP A 1 86 ? 48.501 -0.734 -18.761 1.00 40.84 86 ASP A CA 1
ATOM 713 C C . ASP A 1 86 ? 48.368 0.445 -19.734 1.00 40.84 86 ASP A C 1
ATOM 715 O O . ASP A 1 86 ? 47.492 0.556 -20.589 1.00 40.84 86 ASP A O 1
ATOM 719 N N . PHE A 1 87 ? 49.295 1.364 -19.488 1.00 52.19 87 PHE A N 1
ATOM 720 C CA . PHE A 1 87 ? 49.509 2.658 -20.093 1.00 52.19 87 PHE A CA 1
ATOM 721 C C . PHE A 1 87 ? 50.016 2.493 -21.529 1.00 52.19 87 PHE A C 1
ATOM 723 O O . PHE A 1 87 ? 50.752 1.556 -21.815 1.00 52.19 87 PHE A O 1
ATOM 730 N N . THR A 1 88 ? 49.661 3.460 -22.384 1.00 45.84 88 THR A N 1
ATOM 731 C CA . THR A 1 88 ? 50.179 3.831 -23.728 1.00 45.84 88 THR A CA 1
ATOM 732 C C . THR A 1 88 ? 48.960 4.052 -24.639 1.00 45.84 88 THR A C 1
ATOM 734 O O . THR A 1 88 ? 48.180 3.150 -24.896 1.00 45.84 88 THR A O 1
ATOM 737 N N . THR A 1 89 ? 48.647 5.251 -25.133 1.00 43.38 89 THR A N 1
ATOM 738 C CA . THR A 1 89 ? 49.411 5.951 -26.172 1.00 43.38 89 THR A CA 1
ATOM 739 C C . THR A 1 89 ? 48.763 7.326 -26.431 1.00 43.38 89 THR A C 1
ATOM 741 O O . THR A 1 89 ? 47.579 7.407 -26.732 1.00 43.38 89 THR A O 1
ATOM 744 N N . VAL A 1 90 ? 49.576 8.375 -26.268 1.00 49.19 90 VAL A N 1
ATOM 745 C CA . VAL A 1 90 ? 49.716 9.623 -27.054 1.00 49.19 90 VAL A CA 1
ATOM 746 C C . VAL A 1 90 ? 48.461 10.384 -27.534 1.00 49.19 90 VAL A C 1
ATOM 748 O O . VAL A 1 90 ? 47.720 9.956 -28.411 1.00 49.19 90 VAL A O 1
ATOM 751 N N . CYS A 1 91 ? 48.340 11.618 -27.033 1.00 32.72 91 CYS A N 1
ATOM 752 C CA . CYS A 1 91 ? 47.483 12.694 -27.542 1.00 32.72 91 CYS A CA 1
ATOM 753 C C . CYS A 1 91 ? 48.066 13.264 -28.859 1.00 32.72 91 CYS A C 1
ATOM 755 O O . CYS A 1 91 ? 49.266 13.565 -28.877 1.00 32.72 91 CYS A O 1
ATOM 757 N N . PRO A 1 92 ? 47.291 13.453 -29.946 1.00 45.75 92 PRO A N 1
ATOM 758 C CA . PRO A 1 92 ? 47.833 13.972 -31.193 1.00 45.75 92 PRO A CA 1
ATOM 759 C C . PRO A 1 92 ? 47.954 15.500 -31.122 1.00 45.75 92 PRO A C 1
ATOM 761 O O . PRO A 1 92 ? 46.966 16.222 -31.017 1.00 45.75 92 PRO A O 1
ATOM 764 N N . ARG A 1 93 ? 49.192 15.991 -31.191 1.00 43.94 93 ARG A N 1
ATOM 765 C CA . ARG A 1 93 ? 49.507 17.346 -31.651 1.00 43.94 93 ARG A CA 1
ATOM 766 C C . ARG A 1 93 ? 49.770 17.263 -33.155 1.00 43.94 93 ARG A C 1
ATOM 768 O O . ARG A 1 93 ? 50.836 16.787 -33.531 1.00 43.94 93 ARG A O 1
ATOM 775 N N . CYS A 1 94 ? 48.814 17.723 -33.955 1.00 40.78 94 CYS A N 1
ATOM 776 C CA . CYS A 1 94 ? 48.983 18.337 -35.274 1.00 40.78 94 CYS A CA 1
ATOM 777 C C . CYS A 1 94 ? 47.731 19.166 -35.551 1.00 40.78 94 CYS A C 1
ATOM 779 O O . C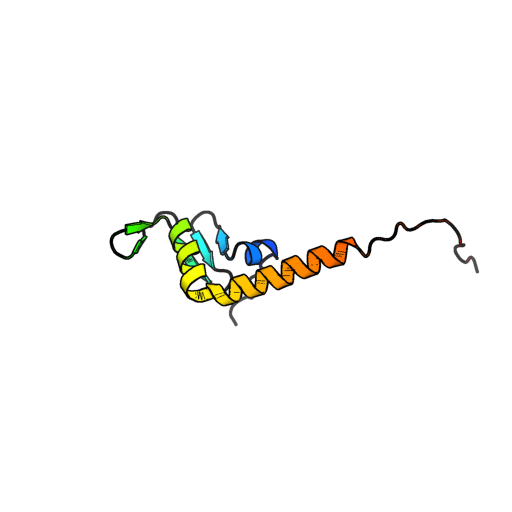YS A 1 94 ? 46.629 18.582 -35.461 1.00 40.78 94 CYS A O 1
#